Protein AF-A0A1B8CRN3-F1 (afdb_monomer_lite)

Radius of gyration: 15.67 Å; chains: 1; bounding box: 36×39×42 Å

Secondary structure (DSSP, 8-state):
-GGGS--TTTTTEEEEEPPB-SSHHHHHHHHHHHHHHHHHTT-EEEPPEEEPPPSSSSSTTSS-EEEGGGTS-HHHHHHHHHHH-TT--EESSHHHHHHHSEEEEEE-TTSPPEETTEEPPHHHHHHHT--STTEEEEEEEPPTT---

Structure (mmCIF, N/CA/C/O backbone):
data_AF-A0A1B8CRN3-F1
#
_entry.id   AF-A0A1B8CRN3-F1
#
loop_
_atom_site.group_PDB
_atom_site.id
_atom_site.type_symbol
_atom_site.label_atom_id
_atom_site.label_alt_id
_atom_site.label_comp_id
_atom_site.label_asym_id
_atom_site.label_entity_id
_atom_site.label_seq_id
_atom_site.pdbx_PDB_ins_code
_atom_site.Cartn_x
_atom_site.Cartn_y
_atom_site.Cartn_z
_atom_site.occupancy
_atom_site.B_iso_or_equiv
_atom_site.auth_seq_id
_atom_site.auth_comp_id
_atom_site.auth_asym_id
_atom_site.auth_atom_id
_atom_site.pdbx_PDB_model_num
ATOM 1 N N . MET A 1 1 ? 7.009 -5.520 15.191 1.00 80.56 1 MET A N 1
ATOM 2 C CA . MET A 1 1 ? 6.040 -4.608 14.546 1.00 80.56 1 MET A CA 1
ATOM 3 C C . MET A 1 1 ? 4.684 -5.291 14.431 1.00 80.56 1 MET A C 1
ATOM 5 O O . MET A 1 1 ? 3.851 -4.991 15.263 1.00 80.56 1 MET A O 1
ATOM 9 N N . CYS A 1 2 ? 4.501 -6.306 13.575 1.00 91.75 2 CYS A N 1
ATOM 10 C CA . CYS A 1 2 ? 3.191 -6.954 13.372 1.00 91.75 2 CYS A CA 1
ATOM 11 C C . CYS A 1 2 ? 2.534 -7.563 14.624 1.00 91.75 2 CYS A C 1
ATOM 13 O O . CYS A 1 2 ? 1.323 -7.438 14.773 1.00 91.75 2 CYS A O 1
ATOM 15 N N . ALA A 1 3 ? 3.312 -8.151 15.542 1.00 89.94 3 ALA A N 1
ATOM 16 C CA . ALA A 1 3 ? 2.795 -8.700 16.804 1.00 89.94 3 ALA A CA 1
ATOM 17 C C . ALA A 1 3 ? 2.241 -7.638 17.777 1.00 89.94 3 ALA A C 1
ATOM 19 O O . ALA A 1 3 ? 1.403 -7.958 18.610 1.00 89.94 3 ALA A O 1
ATOM 20 N N . ASN A 1 4 ? 2.690 -6.384 17.658 1.00 88.38 4 ASN A N 1
ATOM 21 C CA . ASN A 1 4 ? 2.277 -5.280 18.533 1.00 88.38 4 ASN A CA 1
ATOM 22 C C . ASN A 1 4 ? 1.278 -4.336 17.838 1.00 88.38 4 ASN A C 1
ATOM 24 O O . ASN A 1 4 ? 0.921 -3.300 18.394 1.00 88.38 4 ASN A O 1
ATOM 28 N N . THR A 1 5 ? 0.859 -4.667 16.615 1.00 89.31 5 THR A N 1
ATOM 29 C CA . THR A 1 5 ? -0.098 -3.895 15.820 1.00 89.31 5 THR A CA 1
ATOM 30 C C . THR A 1 5 ? -1.503 -4.469 16.015 1.00 89.31 5 THR A C 1
ATOM 32 O O . THR A 1 5 ? -1.689 -5.684 15.961 1.00 89.31 5 THR A O 1
ATOM 35 N N . SER A 1 6 ? -2.510 -3.607 16.181 1.00 89.00 6 SER A N 1
ATOM 36 C CA . SER A 1 6 ? -3.920 -4.022 16.137 1.00 89.00 6 SER A CA 1
ATOM 37 C C . SER A 1 6 ? -4.404 -4.191 14.694 1.00 89.00 6 SER A C 1
ATOM 39 O O . SER A 1 6 ? -4.230 -3.291 13.875 1.00 89.00 6 SER A O 1
ATOM 41 N N . TRP A 1 7 ? -5.051 -5.322 14.402 1.00 90.50 7 TRP A N 1
ATOM 42 C CA . TRP A 1 7 ? -5.543 -5.685 13.063 1.00 90.50 7 TRP A CA 1
ATOM 43 C C . TRP A 1 7 ? -7.076 -5.692 12.942 1.00 90.50 7 TRP A C 1
ATOM 45 O O . TRP A 1 7 ? -7.587 -6.058 11.881 1.00 90.50 7 TRP A O 1
ATOM 55 N N . ALA A 1 8 ? -7.802 -5.303 14.001 1.00 84.81 8 ALA A N 1
ATOM 56 C CA . ALA A 1 8 ? -9.264 -5.422 14.098 1.00 84.81 8 ALA A CA 1
ATOM 57 C C . ALA A 1 8 ? -10.002 -4.795 12.902 1.00 84.81 8 ALA A C 1
ATOM 59 O O . ALA A 1 8 ? -10.873 -5.434 12.317 1.00 84.81 8 ALA A O 1
ATOM 60 N N . ASP A 1 9 ? -9.555 -3.614 12.467 1.00 84.19 9 ASP A N 1
ATOM 61 C CA . ASP A 1 9 ? -10.175 -2.865 11.365 1.00 84.19 9 ASP A CA 1
ATOM 62 C C . ASP A 1 9 ? -9.241 -2.768 10.150 1.00 84.19 9 ASP A C 1
ATOM 64 O O . ASP A 1 9 ? -9.304 -1.826 9.359 1.00 84.19 9 ASP A O 1
ATOM 68 N N . SER A 1 10 ? -8.322 -3.728 10.004 1.00 85.19 10 SER A N 1
ATOM 69 C CA . SER A 1 10 ? -7.343 -3.749 8.907 1.00 85.19 10 SER A CA 1
ATOM 70 C C . SER A 1 10 ? -7.987 -3.783 7.524 1.00 85.19 10 SER A C 1
ATOM 72 O O . SER A 1 10 ? -7.374 -3.342 6.557 1.00 85.19 10 SER A O 1
ATOM 74 N N . ARG A 1 11 ? -9.234 -4.250 7.421 1.00 86.00 11 ARG A N 1
ATOM 75 C CA . ARG A 1 11 ? -10.015 -4.259 6.176 1.00 86.00 11 ARG A CA 1
ATOM 76 C C . ARG A 1 11 ? -10.660 -2.912 5.844 1.00 86.00 11 ARG A C 1
ATOM 78 O O . ARG A 1 11 ? -10.968 -2.678 4.685 1.00 86.00 11 ARG A O 1
ATOM 85 N N . ASN A 1 12 ? -10.838 -2.029 6.828 1.00 91.25 12 ASN A N 1
ATOM 86 C CA . ASN A 1 12 ? -11.467 -0.716 6.642 1.00 91.25 12 ASN A CA 1
ATOM 87 C C . ASN A 1 12 ? -10.469 0.371 6.238 1.00 91.25 12 ASN A C 1
ATOM 89 O O . ASN A 1 12 ? -10.868 1.477 5.876 1.00 91.25 12 ASN A O 1
ATOM 93 N N . VAL A 1 13 ? -9.172 0.069 6.306 1.00 93.19 13 VAL A N 1
ATOM 94 C CA . VAL A 1 13 ? -8.101 0.966 5.881 1.00 93.19 13 VAL A CA 1
ATOM 95 C C . VAL A 1 13 ? -7.131 0.188 5.008 1.00 93.19 13 VAL A C 1
ATOM 97 O O . VAL A 1 13 ? -6.531 -0.794 5.446 1.00 93.19 13 VAL A O 1
ATOM 100 N N . VAL A 1 14 ? -6.965 0.643 3.772 1.00 95.06 14 VAL A N 1
ATOM 101 C CA . VAL A 1 14 ? -6.071 0.031 2.791 1.00 95.06 14 VAL A CA 1
ATOM 102 C C . VAL A 1 14 ? -4.997 1.035 2.416 1.00 95.06 14 VAL A C 1
ATOM 104 O O . VAL A 1 14 ? -5.296 2.153 2.011 1.00 95.06 14 VAL A O 1
ATOM 107 N N . VAL A 1 15 ? -3.736 0.640 2.526 1.00 95.19 15 VAL A N 1
ATOM 108 C CA . VAL A 1 15 ? -2.617 1.427 2.019 1.00 95.19 15 VAL A CA 1
ATOM 109 C C . VAL A 1 15 ? -2.367 1.056 0.566 1.00 95.19 15 VAL A C 1
ATOM 111 O O . VAL A 1 15 ? -2.101 -0.099 0.238 1.00 95.19 15 VAL A O 1
ATOM 114 N N . ASN A 1 16 ? -2.424 2.066 -0.292 1.00 95.06 16 ASN A N 1
ATOM 115 C CA . ASN A 1 16 ? -1.962 2.025 -1.667 1.00 95.06 16 ASN A CA 1
ATOM 116 C C . ASN A 1 16 ? -0.655 2.814 -1.774 1.00 95.06 16 ASN A C 1
ATOM 118 O O . ASN A 1 16 ? -0.547 3.911 -1.234 1.00 95.06 16 ASN A O 1
ATOM 122 N N . CYS A 1 17 ? 0.335 2.299 -2.487 1.00 91.38 17 CYS A N 1
ATOM 123 C CA . CYS A 1 17 ? 1.578 3.017 -2.741 1.00 91.38 17 CYS A CA 1
ATOM 124 C C . CYS A 1 17 ? 1.524 3.599 -4.151 1.00 91.38 17 CYS A C 1
ATOM 126 O O . CYS A 1 17 ? 1.314 2.848 -5.098 1.00 91.38 17 CYS A O 1
ATOM 128 N N . ALA A 1 18 ? 1.778 4.900 -4.322 1.00 86.88 18 ALA A N 1
ATOM 129 C CA . ALA A 1 18 ? 2.045 5.423 -5.660 1.00 86.88 18 ALA A CA 1
ATOM 130 C C . ALA A 1 18 ? 3.180 4.617 -6.317 1.00 86.88 18 ALA A C 1
ATOM 132 O O . ALA A 1 18 ? 4.137 4.236 -5.634 1.00 86.88 18 ALA A O 1
ATOM 133 N N . ALA A 1 19 ? 3.071 4.364 -7.624 1.00 87.81 19 ALA A N 1
ATOM 134 C CA . ALA A 1 19 ? 4.059 3.577 -8.353 1.00 87.81 19 ALA A CA 1
ATOM 135 C C . ALA A 1 19 ? 5.464 4.182 -8.190 1.00 87.81 19 ALA A C 1
ATOM 137 O O . ALA A 1 19 ? 5.662 5.395 -8.327 1.00 87.81 19 ALA A O 1
ATOM 138 N N . ARG A 1 20 ? 6.435 3.336 -7.840 1.00 90.06 20 ARG A N 1
ATOM 139 C CA . ARG A 1 20 ? 7.787 3.769 -7.457 1.00 90.06 20 ARG A CA 1
ATOM 140 C C . ARG A 1 20 ? 8.696 3.853 -8.670 1.00 90.06 20 ARG A C 1
ATOM 142 O O . ARG A 1 20 ? 8.674 2.965 -9.515 1.00 90.06 20 ARG A O 1
ATOM 149 N N . VAL A 1 21 ? 9.514 4.899 -8.736 1.00 88.50 21 VAL A N 1
ATOM 150 C CA . VAL A 1 21 ? 10.399 5.185 -9.875 1.00 88.50 21 VAL A CA 1
ATOM 151 C C . VAL A 1 21 ? 11.855 5.249 -9.420 1.00 88.50 21 VAL A C 1
ATOM 153 O O . VAL A 1 21 ? 12.157 5.657 -8.301 1.00 88.50 21 VAL A O 1
ATOM 156 N N . GLY A 1 22 ? 12.780 4.853 -10.290 1.00 86.25 22 GLY A N 1
ATOM 157 C CA . GLY A 1 22 ? 14.222 4.940 -10.055 1.00 86.25 22 GLY A CA 1
ATOM 158 C C . GLY A 1 22 ? 14.928 3.594 -10.181 1.00 86.25 22 GLY A C 1
ATOM 159 O O . GLY A 1 22 ? 14.366 2.618 -10.672 1.00 86.25 22 GLY A O 1
ATOM 160 N N . GLY A 1 23 ? 16.190 3.544 -9.753 1.00 87.81 23 GLY A N 1
ATOM 161 C CA . GLY A 1 23 ? 16.959 2.299 -9.742 1.00 87.81 23 GLY A CA 1
ATOM 162 C C . GLY A 1 23 ? 16.410 1.283 -8.735 1.00 87.81 23 GLY A C 1
ATOM 163 O O . GLY A 1 23 ? 15.720 1.649 -7.783 1.00 87.81 23 GLY A O 1
ATOM 164 N N . VAL A 1 24 ? 16.780 0.008 -8.896 1.00 91.81 24 VAL A N 1
ATOM 165 C CA . VAL A 1 24 ? 16.293 -1.101 -8.049 1.00 91.81 24 VAL A CA 1
ATOM 166 C C . VAL A 1 24 ? 16.473 -0.848 -6.546 1.00 91.81 24 VAL A C 1
ATOM 168 O O . VAL A 1 24 ? 15.600 -1.197 -5.755 1.00 91.81 24 VAL A O 1
ATOM 171 N N . GLY A 1 25 ? 17.566 -0.190 -6.143 1.00 91.62 25 GLY A N 1
ATOM 172 C CA . GLY A 1 25 ? 17.807 0.178 -4.746 1.00 91.62 25 GLY A CA 1
ATOM 173 C C . GLY A 1 25 ? 16.785 1.184 -4.210 1.00 91.62 25 GLY A C 1
ATOM 174 O O . GLY A 1 25 ? 16.274 0.997 -3.107 1.00 91.62 25 GLY A O 1
ATOM 175 N N . ASN A 1 26 ? 16.431 2.195 -5.012 1.00 89.75 26 ASN A N 1
ATOM 176 C CA . ASN A 1 26 ? 15.420 3.188 -4.648 1.00 89.75 26 ASN A CA 1
ATOM 177 C C . ASN A 1 26 ? 14.034 2.547 -4.549 1.00 89.75 26 ASN A C 1
ATOM 179 O O . ASN A 1 26 ? 13.375 2.657 -3.520 1.00 89.75 26 ASN A O 1
ATOM 183 N N . VAL A 1 27 ? 13.637 1.796 -5.581 1.00 92.31 27 VAL A N 1
ATOM 184 C CA . VAL A 1 27 ? 12.336 1.113 -5.617 1.00 92.31 27 VAL A CA 1
ATOM 185 C C . VAL A 1 27 ? 12.192 0.164 -4.423 1.00 92.31 27 VAL A C 1
ATOM 187 O O . VAL A 1 27 ? 11.171 0.188 -3.738 1.00 92.31 27 VAL A O 1
ATOM 190 N N . ARG A 1 28 ? 13.236 -0.616 -4.103 1.00 94.25 28 ARG A N 1
ATOM 191 C CA . ARG A 1 28 ? 13.244 -1.502 -2.929 1.00 94.25 28 ARG A CA 1
ATOM 192 C C . ARG A 1 28 ? 13.048 -0.723 -1.629 1.00 94.25 28 ARG A C 1
ATOM 194 O O . ARG A 1 28 ? 12.254 -1.146 -0.791 1.00 94.25 28 ARG A O 1
ATOM 201 N N . GLN A 1 29 ? 13.775 0.377 -1.440 1.00 93.25 29 GLN A N 1
ATOM 202 C CA . GLN A 1 29 ? 13.654 1.195 -0.235 1.00 93.25 29 GLN A CA 1
ATOM 203 C C . GLN A 1 29 ? 12.242 1.779 -0.107 1.00 93.25 29 GLN A C 1
ATOM 205 O O . GLN A 1 29 ? 11.637 1.676 0.959 1.00 93.25 29 GLN A O 1
ATOM 210 N N . GLU A 1 30 ? 11.685 2.333 -1.183 1.00 91.94 30 GLU A N 1
ATOM 211 C CA . GLU A 1 30 ? 10.340 2.914 -1.158 1.00 91.94 30 GLU A CA 1
ATOM 212 C C . GLU A 1 30 ? 9.244 1.860 -0.928 1.00 91.94 30 GLU A C 1
ATOM 214 O O . GLU A 1 30 ? 8.286 2.121 -0.196 1.00 91.94 30 GLU A O 1
ATOM 219 N N . PHE A 1 31 ? 9.393 0.647 -1.477 1.00 94.50 31 PHE A N 1
ATOM 220 C CA . PHE A 1 31 ? 8.507 -0.482 -1.165 1.00 94.50 31 PHE A CA 1
ATOM 221 C C . PHE A 1 31 ? 8.548 -0.819 0.324 1.00 94.50 31 PHE A C 1
ATOM 223 O O . PHE A 1 31 ? 7.499 -0.913 0.961 1.00 94.50 31 PHE A O 1
ATOM 230 N N . LEU A 1 32 ? 9.746 -0.957 0.900 1.00 94.31 32 LEU A N 1
ATOM 231 C CA . LEU A 1 32 ? 9.908 -1.294 2.314 1.00 94.31 32 LEU A CA 1
ATOM 232 C C . LEU A 1 32 ? 9.331 -0.218 3.238 1.00 94.31 32 LEU A C 1
ATOM 234 O O . LEU A 1 32 ? 8.712 -0.566 4.241 1.00 94.31 32 LEU A O 1
ATOM 238 N N . VAL A 1 33 ? 9.483 1.066 2.896 1.00 92.44 33 VAL A N 1
ATOM 239 C CA . VAL A 1 33 ? 8.863 2.172 3.646 1.00 92.44 33 VAL A CA 1
ATOM 240 C C . VAL A 1 33 ? 7.342 2.062 3.601 1.00 92.44 33 VAL A C 1
ATOM 242 O O . VAL A 1 33 ? 6.703 2.096 4.648 1.00 92.44 33 VAL A O 1
ATOM 245 N N . CYS A 1 34 ? 6.761 1.858 2.418 1.00 92.75 34 CYS A N 1
ATOM 246 C CA . CYS A 1 34 ? 5.310 1.768 2.281 1.00 92.75 34 CYS A CA 1
ATOM 247 C C . CYS A 1 34 ? 4.722 0.565 3.043 1.00 92.75 34 CYS A C 1
ATOM 249 O O . CYS A 1 34 ? 3.745 0.706 3.779 1.00 92.75 34 CYS A O 1
ATOM 251 N N . VAL A 1 35 ? 5.363 -0.607 2.935 1.00 95.00 35 VAL A N 1
ATOM 252 C CA . VAL A 1 35 ? 4.971 -1.827 3.663 1.00 95.00 35 VAL A CA 1
ATOM 253 C C . VAL A 1 35 ? 5.085 -1.621 5.170 1.00 95.00 35 VAL A C 1
ATOM 255 O O . VAL A 1 35 ? 4.163 -1.955 5.913 1.00 95.00 35 VAL A O 1
ATOM 258 N N . ARG A 1 36 ? 6.199 -1.038 5.632 1.00 94.06 36 ARG A N 1
ATOM 259 C CA . ARG A 1 36 ? 6.400 -0.708 7.046 1.00 94.06 36 ARG A CA 1
ATOM 260 C C . ARG A 1 36 ? 5.271 0.170 7.561 1.00 94.06 36 ARG A C 1
ATOM 262 O O . ARG A 1 36 ? 4.723 -0.108 8.620 1.00 94.06 36 ARG A O 1
ATOM 269 N N . GLN A 1 37 ? 4.906 1.187 6.800 1.00 91.00 37 GLN A N 1
ATOM 270 C CA . GLN A 1 37 ? 3.912 2.150 7.225 1.00 91.00 37 GLN A CA 1
ATOM 271 C C . GLN A 1 37 ? 2.503 1.545 7.282 1.00 91.00 37 GLN A C 1
ATOM 273 O O . GLN A 1 37 ? 1.773 1.810 8.232 1.00 91.00 37 GLN A O 1
ATOM 278 N N . ALA A 1 38 ? 2.156 0.654 6.346 1.00 94.25 38 ALA A N 1
ATOM 279 C CA . ALA A 1 38 ? 0.921 -0.131 6.407 1.00 94.25 38 ALA A CA 1
ATOM 280 C C . ALA A 1 38 ? 0.863 -1.038 7.651 1.00 94.25 38 ALA A C 1
ATOM 282 O O . ALA A 1 38 ? -0.161 -1.095 8.332 1.00 94.25 38 ALA A O 1
ATOM 283 N N . ILE A 1 39 ? 1.979 -1.689 7.999 1.00 95.06 39 ILE A N 1
ATOM 284 C CA . ILE A 1 39 ? 2.090 -2.503 9.217 1.00 95.06 39 ILE A CA 1
ATOM 285 C C . ILE A 1 39 ? 1.979 -1.648 10.485 1.00 95.06 39 ILE A C 1
ATOM 287 O O . ILE A 1 39 ? 1.338 -2.066 11.446 1.00 95.06 39 ILE A O 1
ATOM 291 N N . GLU A 1 40 ? 2.615 -0.477 10.533 1.00 92.06 40 GLU A N 1
ATOM 292 C CA . GLU A 1 40 ? 2.591 0.392 11.719 1.00 92.06 40 GLU A CA 1
ATOM 293 C C . GLU A 1 40 ? 1.169 0.845 12.073 1.00 92.06 40 GLU A C 1
ATOM 295 O O . GLU A 1 40 ? 0.856 1.003 13.252 1.00 92.06 40 GLU A O 1
ATOM 300 N N . ILE A 1 41 ? 0.291 0.984 11.076 1.00 91.75 41 ILE A N 1
ATOM 301 C CA . ILE A 1 41 ? -1.114 1.358 11.284 1.00 91.75 41 ILE A CA 1
ATOM 302 C C . ILE A 1 41 ? -2.081 0.173 11.260 1.00 91.75 41 ILE A C 1
ATOM 304 O O . ILE A 1 41 ? -3.283 0.374 11.417 1.00 91.75 41 ILE A O 1
ATOM 308 N N . GLY A 1 42 ? -1.597 -1.055 11.057 1.00 94.00 42 GLY A N 1
ATOM 309 C CA . GLY A 1 42 ? -2.452 -2.242 10.965 1.00 94.00 42 GLY A CA 1
ATOM 310 C C . GLY A 1 42 ? -3.470 -2.159 9.836 1.00 94.00 42 GLY A C 1
ATOM 311 O O . GLY A 1 42 ? -4.644 -2.460 10.043 1.00 94.00 42 GLY A O 1
ATOM 312 N N . ALA A 1 43 ? -3.033 -1.690 8.669 1.00 94.69 43 ALA A N 1
ATOM 313 C CA . ALA A 1 43 ? -3.836 -1.590 7.459 1.00 94.69 43 ALA A CA 1
ATOM 314 C C . ALA A 1 43 ? -3.553 -2.754 6.505 1.00 94.69 43 ALA A C 1
ATOM 316 O O . ALA A 1 43 ? -2.479 -3.362 6.528 1.00 94.69 43 ALA A O 1
ATOM 317 N N . SER A 1 44 ? -4.511 -3.025 5.623 1.00 95.88 44 SER A N 1
ATOM 318 C CA . SER A 1 44 ? -4.264 -3.854 4.442 1.00 95.88 44 SER A CA 1
ATOM 319 C C . SER A 1 44 ? -3.317 -3.145 3.470 1.00 95.88 44 SER A C 1
ATOM 321 O O . SER A 1 44 ? -3.167 -1.924 3.520 1.00 95.88 44 SER A O 1
ATOM 323 N N . LEU A 1 45 ? -2.721 -3.893 2.546 1.00 97.00 45 LEU A N 1
ATOM 324 C CA . LEU A 1 45 ? -1.803 -3.366 1.535 1.00 97.00 45 LEU A CA 1
ATOM 325 C C . LEU A 1 45 ? -2.252 -3.759 0.128 1.00 97.00 45 LEU A C 1
ATOM 327 O O . LEU A 1 45 ? -2.498 -4.931 -0.131 1.00 97.00 45 LEU A O 1
ATOM 331 N N . ILE A 1 46 ? -2.283 -2.800 -0.794 1.00 97.06 46 ILE A N 1
ATOM 332 C CA . ILE A 1 46 ? -2.235 -3.090 -2.233 1.00 97.06 46 ILE A CA 1
ATOM 333 C C . ILE A 1 46 ? -0.771 -3.289 -2.615 1.00 97.06 46 ILE A C 1
ATOM 335 O O . ILE A 1 46 ? 0.083 -2.493 -2.208 1.00 97.06 46 ILE A O 1
ATOM 339 N N . ARG A 1 47 ? -0.463 -4.358 -3.359 1.00 95.50 47 ARG A N 1
ATOM 340 C CA . ARG A 1 47 ? 0.917 -4.643 -3.767 1.00 95.50 47 ARG A CA 1
ATOM 341 C C . ARG A 1 47 ? 1.527 -3.425 -4.473 1.00 95.50 47 ARG A C 1
ATOM 343 O O . ARG A 1 47 ? 0.885 -2.847 -5.343 1.00 95.50 47 ARG A O 1
ATOM 350 N N . PRO A 1 48 ? 2.752 -3.020 -4.104 1.00 95.38 48 PRO A N 1
ATOM 351 C CA . PRO A 1 48 ? 3.380 -1.869 -4.731 1.00 95.38 48 PRO A CA 1
ATOM 352 C C . PRO A 1 48 ? 3.702 -2.110 -6.210 1.00 95.38 48 PRO A C 1
ATOM 354 O O . PRO A 1 48 ? 4.264 -3.148 -6.569 1.00 95.38 48 PRO A O 1
ATOM 357 N N . ASP A 1 49 ? 3.443 -1.099 -7.034 1.00 95.12 49 ASP A N 1
ATOM 358 C CA . ASP A 1 49 ? 3.811 -1.083 -8.448 1.00 95.12 49 ASP A CA 1
ATOM 359 C C . ASP A 1 49 ? 5.094 -0.285 -8.715 1.00 95.12 49 ASP A C 1
ATOM 361 O O . ASP A 1 49 ? 5.544 0.547 -7.917 1.00 95.12 49 ASP A O 1
ATOM 365 N N . ILE A 1 50 ? 5.680 -0.533 -9.881 1.00 93.56 50 ILE A N 1
ATOM 366 C CA . ILE A 1 50 ? 6.902 0.086 -10.385 1.00 93.56 50 ILE A CA 1
ATOM 367 C C . ILE A 1 50 ? 6.546 0.929 -11.601 1.00 93.56 50 ILE A C 1
ATOM 369 O O . ILE A 1 50 ? 5.928 0.454 -12.546 1.00 93.56 50 ILE A O 1
ATOM 373 N N . MET A 1 51 ? 6.983 2.177 -11.604 1.00 91.06 51 MET A N 1
ATOM 374 C CA . MET A 1 51 ? 6.928 3.042 -12.768 1.00 91.06 51 MET A CA 1
ATOM 375 C C . MET A 1 51 ? 8.285 3.024 -13.462 1.00 91.06 51 MET A C 1
ATOM 377 O O . MET A 1 51 ? 9.306 3.380 -12.864 1.00 91.06 51 MET A O 1
ATOM 381 N N . LEU A 1 52 ? 8.301 2.598 -14.723 1.00 87.56 52 LEU A N 1
ATOM 382 C CA . LEU A 1 52 ? 9.517 2.623 -15.525 1.00 87.56 52 LEU A CA 1
ATOM 383 C C . LEU A 1 52 ? 9.850 4.047 -15.953 1.00 87.56 52 LEU A C 1
ATOM 385 O O . LEU A 1 52 ? 9.014 4.950 -15.943 1.00 87.56 52 LEU A O 1
ATOM 389 N N . ARG A 1 53 ? 11.108 4.240 -16.337 1.00 82.44 53 ARG A N 1
ATOM 390 C CA . ARG A 1 53 ? 11.559 5.498 -16.914 1.00 82.44 53 ARG A CA 1
ATOM 391 C C . ARG A 1 53 ? 10.965 5.646 -18.318 1.00 82.44 53 ARG A C 1
ATOM 393 O O . ARG A 1 53 ? 11.028 4.696 -19.094 1.00 82.44 53 ARG A O 1
ATOM 400 N N . SER A 1 54 ? 10.424 6.816 -18.656 1.00 80.31 54 SER A N 1
ATOM 401 C CA . SER A 1 54 ? 10.071 7.116 -20.051 1.00 80.31 54 SER A CA 1
ATOM 402 C C . SER A 1 54 ? 11.327 7.228 -20.921 1.00 80.31 54 SER A C 1
ATOM 404 O O . SER A 1 54 ? 12.413 7.533 -20.421 1.00 80.31 54 SER A O 1
ATOM 406 N N . GLU A 1 55 ? 11.176 7.082 -22.237 1.00 77.06 55 GLU A N 1
ATOM 407 C CA . GLU A 1 55 ? 12.279 7.295 -23.185 1.00 77.06 55 GLU A CA 1
ATOM 408 C C . GLU A 1 55 ? 12.758 8.760 -23.206 1.00 77.06 55 GLU A C 1
ATOM 410 O O . GLU A 1 55 ? 13.949 9.032 -23.356 1.00 77.06 55 GLU A O 1
ATOM 415 N N . GLY A 1 56 ? 11.851 9.717 -22.976 1.00 73.44 56 GLY A N 1
ATOM 416 C CA . GLY A 1 56 ? 12.175 11.142 -22.892 1.00 73.44 56 GLY A CA 1
ATOM 417 C C . GLY A 1 56 ? 12.869 11.538 -21.583 1.00 73.44 56 GLY A C 1
ATOM 418 O O . GLY A 1 56 ? 12.487 11.102 -20.499 1.00 73.44 56 GLY A O 1
ATOM 419 N N . LEU A 1 57 ? 13.865 12.429 -21.665 1.00 67.44 57 LEU A N 1
ATOM 420 C CA . LEU A 1 57 ? 14.556 12.994 -20.494 1.00 67.44 57 LEU A CA 1
ATOM 421 C C . LEU A 1 57 ? 13.647 13.887 -19.629 1.00 67.44 57 LEU A C 1
ATOM 423 O O . LEU A 1 57 ? 13.846 13.952 -18.418 1.00 67.44 57 LEU A O 1
ATOM 427 N N . ILE A 1 58 ? 12.660 14.550 -20.242 1.00 69.50 58 ILE A N 1
ATOM 428 C CA . ILE A 1 58 ? 11.740 15.492 -19.578 1.00 69.50 58 ILE A CA 1
ATOM 429 C C . ILE A 1 58 ? 10.651 14.752 -18.787 1.00 69.50 58 ILE A C 1
ATOM 431 O O . ILE A 1 58 ? 10.288 15.170 -17.694 1.00 69.50 58 ILE A O 1
ATOM 435 N N . GLU A 1 59 ? 10.176 13.615 -19.293 1.00 70.38 59 GLU A N 1
ATOM 436 C CA . GLU A 1 59 ? 9.046 12.868 -18.723 1.00 70.38 59 GLU A CA 1
ATOM 437 C C . GLU A 1 59 ? 9.488 11.631 -17.938 1.00 70.38 59 GLU A C 1
ATOM 439 O O . GLU A 1 59 ? 8.701 10.715 -17.714 1.00 70.38 59 GLU A O 1
ATOM 444 N N . TYR A 1 60 ? 10.747 11.585 -17.491 1.00 69.31 60 TYR A N 1
ATOM 44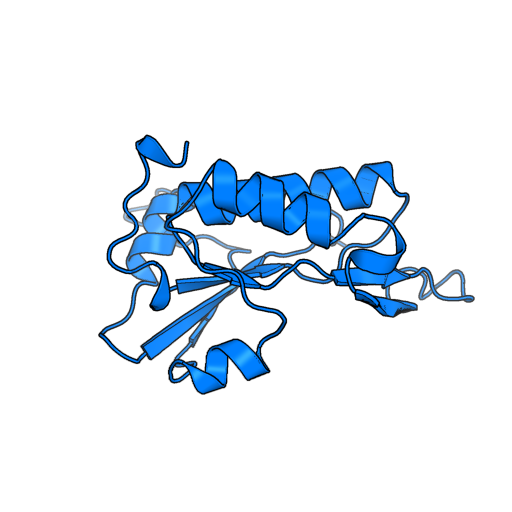5 C CA . TYR A 1 60 ? 11.371 10.354 -16.996 1.00 69.31 60 TYR A CA 1
ATOM 446 C C . TYR A 1 60 ? 10.634 9.686 -15.816 1.00 69.31 60 TYR A C 1
ATOM 448 O O . TYR A 1 60 ? 10.882 8.511 -15.550 1.00 69.31 60 TYR A O 1
ATOM 456 N N . GLN A 1 61 ? 9.743 10.406 -15.122 1.00 72.25 61 GLN A N 1
ATOM 457 C CA . GLN A 1 61 ? 8.871 9.903 -14.052 1.00 72.25 61 GLN A CA 1
ATOM 458 C C . GLN A 1 61 ? 7.403 9.678 -14.469 1.00 72.25 61 GLN A C 1
ATOM 460 O O . GLN A 1 61 ? 6.536 9.676 -13.595 1.00 72.25 61 GLN A O 1
ATOM 465 N N . ASN A 1 62 ? 7.127 9.522 -15.765 1.00 79.25 62 ASN A N 1
ATOM 466 C CA . ASN A 1 62 ? 5.799 9.279 -16.344 1.00 79.25 62 ASN A CA 1
ATOM 467 C C . ASN A 1 62 ? 5.814 8.089 -17.325 1.00 79.25 62 ASN A C 1
ATOM 469 O O . ASN A 1 62 ? 5.057 8.057 -18.292 1.00 79.25 62 ASN A O 1
ATOM 473 N N . GLY A 1 63 ? 6.706 7.117 -17.118 1.00 85.56 63 GLY A N 1
ATOM 474 C CA . GLY A 1 63 ? 6.723 5.907 -17.936 1.00 85.56 63 GLY A CA 1
ATOM 475 C C . GLY A 1 63 ? 5.604 4.918 -17.578 1.00 85.56 63 GLY A C 1
ATOM 476 O O . GLY A 1 63 ? 4.796 5.170 -16.678 1.00 85.56 63 GLY A O 1
ATOM 477 N N . PRO A 1 64 ? 5.550 3.771 -18.276 1.00 89.94 64 PRO A N 1
ATOM 478 C CA . PRO A 1 64 ? 4.539 2.753 -18.029 1.00 89.94 64 PRO A CA 1
ATOM 479 C C . PRO A 1 64 ? 4.655 2.173 -16.614 1.00 89.94 64 PRO A C 1
ATOM 481 O O . PRO A 1 64 ? 5.752 2.018 -16.065 1.00 89.94 64 PRO A O 1
ATOM 484 N N . VAL A 1 65 ? 3.501 1.843 -16.031 1.00 92.06 65 VAL A N 1
ATOM 485 C CA . VAL A 1 65 ? 3.400 1.196 -14.719 1.00 92.06 65 VAL A CA 1
ATOM 486 C C . VAL A 1 65 ? 3.360 -0.316 -14.907 1.00 92.06 65 VAL A C 1
ATOM 488 O O . VAL A 1 65 ? 2.594 -0.837 -15.714 1.00 92.06 65 VAL A O 1
ATOM 491 N N . HIS A 1 66 ? 4.194 -1.013 -14.149 1.00 93.56 66 HIS A N 1
ATOM 492 C CA . HIS A 1 66 ? 4.304 -2.460 -14.121 1.00 93.56 66 HIS A CA 1
ATOM 493 C C . HIS A 1 66 ? 4.188 -2.964 -12.688 1.00 93.56 66 HIS A C 1
ATOM 495 O O . HIS A 1 66 ? 4.552 -2.275 -11.736 1.00 93.56 66 HIS A O 1
ATOM 501 N N . ASN A 1 67 ? 3.757 -4.211 -12.545 1.00 92.81 67 ASN A N 1
ATOM 502 C CA . ASN A 1 67 ? 3.743 -4.871 -11.251 1.00 92.81 67 ASN A CA 1
ATOM 503 C C . ASN A 1 67 ? 5.165 -4.993 -10.663 1.00 92.81 67 ASN A C 1
ATOM 505 O O . ASN A 1 67 ? 6.158 -5.087 -11.395 1.00 92.81 67 ASN A O 1
ATOM 509 N N . MET A 1 68 ? 5.251 -5.074 -9.332 1.00 93.69 68 MET A N 1
ATOM 510 C CA . MET A 1 68 ? 6.439 -5.454 -8.554 1.00 93.69 68 MET A CA 1
ATOM 511 C C . MET A 1 68 ? 7.278 -6.580 -9.189 1.00 93.69 68 MET A C 1
ATOM 513 O O . MET A 1 68 ? 8.508 -6.561 -9.071 1.00 93.69 68 MET A O 1
ATOM 517 N N . SER A 1 69 ? 6.630 -7.539 -9.864 1.00 94.44 69 SER A N 1
ATOM 518 C CA . SER A 1 69 ? 7.275 -8.676 -10.530 1.00 94.44 69 SER A CA 1
ATOM 519 C C . SER A 1 69 ? 8.304 -8.288 -11.596 1.00 94.44 69 SER A C 1
ATOM 521 O O . SER A 1 69 ? 9.123 -9.120 -11.975 1.00 94.44 69 SER A O 1
ATOM 523 N N . TYR A 1 70 ? 8.295 -7.037 -12.066 1.00 94.50 70 TYR A N 1
ATOM 524 C CA . TYR A 1 70 ? 9.286 -6.530 -13.012 1.00 94.50 70 TYR A CA 1
ATOM 525 C C . TYR A 1 70 ? 10.715 -6.510 -12.433 1.00 94.50 70 TYR A C 1
ATOM 527 O O . TYR A 1 70 ? 11.665 -6.788 -13.160 1.00 94.50 70 TYR A O 1
ATOM 535 N N . LEU A 1 71 ? 10.885 -6.223 -11.132 1.00 94.38 71 LEU A N 1
ATOM 536 C CA . LEU A 1 71 ? 12.205 -6.221 -10.469 1.00 94.38 71 LEU A CA 1
ATOM 537 C C . LEU A 1 71 ? 12.335 -7.224 -9.318 1.00 94.38 71 LEU A C 1
ATOM 539 O O . LEU A 1 71 ? 13.456 -7.533 -8.911 1.00 94.38 71 LEU A O 1
ATOM 543 N N . PHE A 1 72 ? 11.227 -7.698 -8.748 1.00 95.69 72 PHE A N 1
ATOM 544 C CA . PHE A 1 72 ? 11.242 -8.479 -7.511 1.00 95.69 72 PHE A CA 1
ATOM 545 C C . PHE A 1 72 ? 10.406 -9.748 -7.621 1.00 95.69 72 PHE A C 1
ATOM 547 O O . PHE A 1 72 ? 9.432 -9.813 -8.357 1.00 95.69 72 PHE A O 1
ATOM 554 N N . ASN A 1 73 ? 10.751 -10.767 -6.837 1.00 96.81 73 ASN A N 1
ATOM 555 C CA . ASN A 1 73 ? 9.957 -11.987 -6.776 1.00 96.81 73 ASN A CA 1
ATOM 556 C C . ASN A 1 73 ? 8.687 -11.752 -5.931 1.00 96.81 73 ASN A C 1
ATOM 558 O O . ASN A 1 73 ? 8.771 -11.605 -4.709 1.00 96.81 73 ASN A O 1
ATOM 562 N N . LEU A 1 74 ? 7.527 -11.722 -6.595 1.00 94.81 74 LEU A N 1
ATOM 563 C CA . LEU A 1 74 ? 6.221 -11.498 -5.968 1.00 94.81 74 LEU A CA 1
ATOM 564 C C . LEU A 1 74 ? 5.840 -12.618 -4.991 1.00 94.81 74 LEU A C 1
ATOM 566 O O . LEU A 1 74 ? 5.360 -12.337 -3.896 1.00 94.81 74 LEU A O 1
ATOM 570 N N . GLU A 1 75 ? 6.093 -13.880 -5.337 1.00 95.94 75 GLU A N 1
ATOM 571 C CA . GLU A 1 75 ? 5.765 -15.021 -4.471 1.00 95.94 75 GLU A CA 1
ATOM 572 C C . GLU A 1 75 ? 6.576 -14.991 -3.174 1.00 95.94 75 GLU A C 1
ATOM 574 O O . GLU A 1 75 ? 6.045 -15.209 -2.086 1.00 95.94 75 GLU A O 1
ATOM 579 N N . LEU A 1 76 ? 7.867 -14.664 -3.275 1.00 96.50 76 LEU A N 1
ATOM 580 C CA . LEU A 1 76 ? 8.741 -14.508 -2.122 1.00 96.50 76 LEU A CA 1
ATOM 581 C C . LEU A 1 76 ? 8.304 -13.320 -1.261 1.00 96.50 76 LEU A C 1
ATOM 583 O O . LEU A 1 76 ? 8.342 -13.423 -0.035 1.00 96.50 76 LEU A O 1
ATOM 587 N N . PHE A 1 77 ? 7.882 -12.212 -1.875 1.00 95.94 77 PHE A N 1
ATOM 588 C CA . PHE A 1 77 ? 7.324 -11.071 -1.151 1.00 95.94 77 PHE A CA 1
ATOM 589 C C . PHE A 1 77 ? 6.087 -11.480 -0.342 1.00 95.94 77 PHE A C 1
ATOM 591 O O . PHE A 1 77 ? 6.067 -11.294 0.877 1.00 95.94 77 PHE A O 1
ATOM 598 N N . ASP A 1 78 ? 5.110 -12.115 -0.991 1.00 95.31 78 ASP A N 1
ATOM 599 C CA . ASP A 1 78 ? 3.878 -12.576 -0.353 1.00 95.31 78 ASP A CA 1
ATOM 600 C C . ASP A 1 78 ? 4.161 -13.584 0.765 1.00 95.31 78 ASP A C 1
ATOM 602 O O . ASP A 1 78 ? 3.635 -13.452 1.870 1.00 95.31 78 ASP A O 1
ATOM 606 N N . ALA A 1 79 ? 5.015 -14.578 0.508 1.00 97.00 79 ALA A N 1
ATOM 607 C CA . ALA A 1 79 ? 5.356 -15.607 1.484 1.00 97.00 79 ALA A CA 1
ATOM 608 C C . ALA A 1 79 ? 6.017 -15.007 2.732 1.00 97.00 79 ALA A C 1
ATOM 610 O O . ALA A 1 79 ? 5.660 -15.356 3.861 1.00 97.00 79 ALA A O 1
ATOM 611 N N . ARG A 1 80 ? 6.956 -14.069 2.551 1.00 95.75 80 ARG A N 1
ATOM 612 C CA . ARG A 1 80 ? 7.636 -13.396 3.665 1.00 95.75 80 ARG A CA 1
ATOM 613 C C . ARG A 1 80 ? 6.685 -12.493 4.440 1.00 95.75 80 ARG A C 1
ATOM 615 O O . ARG A 1 80 ? 6.704 -12.532 5.669 1.00 95.75 80 ARG A O 1
ATOM 622 N N . LEU A 1 81 ? 5.848 -11.721 3.748 1.00 95.06 81 LEU A N 1
ATOM 623 C CA . LEU A 1 81 ? 4.924 -10.798 4.398 1.00 95.06 81 LEU A CA 1
ATOM 624 C C . LEU A 1 81 ? 3.826 -11.548 5.161 1.00 95.06 81 LEU A C 1
ATOM 626 O O . LEU A 1 81 ? 3.589 -11.238 6.324 1.00 95.06 81 LEU A O 1
ATOM 630 N N . ARG A 1 82 ? 3.238 -12.599 4.576 1.00 95.38 82 ARG A N 1
ATOM 631 C CA . ARG A 1 82 ? 2.251 -13.458 5.257 1.00 95.38 82 ARG A CA 1
ATOM 632 C C . ARG A 1 82 ? 2.850 -14.190 6.453 1.00 95.38 82 ARG A C 1
ATOM 634 O O . ARG A 1 82 ? 2.199 -14.294 7.486 1.00 95.38 82 ARG A O 1
ATOM 641 N N . SER A 1 83 ? 4.092 -14.663 6.343 1.00 95.88 83 SER A N 1
ATOM 642 C CA . SER A 1 83 ? 4.779 -15.310 7.464 1.00 95.88 83 SER A CA 1
ATOM 643 C C . SER A 1 83 ? 5.062 -14.340 8.614 1.00 95.88 83 SER A C 1
ATOM 645 O O . SER A 1 83 ? 4.963 -14.739 9.770 1.00 95.88 83 SER A O 1
ATOM 647 N N . ALA A 1 84 ? 5.425 -13.088 8.321 1.00 94.69 84 ALA A N 1
ATOM 648 C CA . ALA A 1 84 ? 5.743 -12.093 9.344 1.00 94.69 84 ALA A CA 1
ATOM 649 C C . ALA A 1 84 ? 4.497 -11.399 9.929 1.00 94.69 84 ALA A C 1
ATOM 651 O O . ALA A 1 84 ? 4.501 -10.992 11.092 1.00 94.69 84 ALA A O 1
ATOM 652 N N . CYS A 1 85 ? 3.451 -11.233 9.117 1.00 96.25 85 CYS A N 1
ATOM 653 C CA . CYS A 1 85 ? 2.271 -10.414 9.392 1.00 96.25 85 CYS A CA 1
ATOM 654 C C . CYS A 1 85 ? 1.000 -11.146 8.926 1.00 96.25 85 CYS A C 1
ATOM 656 O O . CYS A 1 85 ? 0.339 -10.706 7.986 1.00 96.25 85 CYS A O 1
ATOM 658 N N . PRO A 1 86 ? 0.635 -12.269 9.571 1.00 94.94 86 PRO A N 1
ATOM 659 C CA . PRO A 1 86 ? -0.413 -13.174 9.084 1.00 94.94 86 PRO A CA 1
ATOM 660 C C . PRO A 1 86 ? -1.815 -12.553 9.046 1.00 94.94 86 PRO A C 1
ATOM 662 O O . PRO A 1 86 ? -2.687 -13.040 8.331 1.00 94.94 86 PRO A O 1
ATOM 665 N N . HIS A 1 87 ? -2.038 -11.475 9.798 1.00 94.44 87 HIS A N 1
ATOM 666 C CA . HIS A 1 87 ? -3.318 -10.768 9.858 1.00 94.44 87 HIS A CA 1
ATOM 667 C C . HIS A 1 87 ? -3.415 -9.583 8.891 1.00 94.44 87 HIS A C 1
ATOM 669 O O . HIS A 1 87 ? -4.424 -8.887 8.912 1.00 94.44 87 HIS A O 1
ATOM 675 N N . MET A 1 88 ? -2.397 -9.348 8.057 1.00 95.31 88 MET A N 1
ATOM 676 C CA . MET A 1 88 ? -2.378 -8.277 7.064 1.00 95.31 88 MET A CA 1
ATOM 677 C C . MET A 1 88 ? -3.001 -8.749 5.744 1.00 95.31 88 MET A C 1
ATOM 679 O O . MET A 1 88 ? -2.402 -9.594 5.071 1.00 95.31 88 MET A O 1
ATOM 683 N N . PRO A 1 89 ? -4.161 -8.217 5.318 1.00 95.44 89 PRO A N 1
ATOM 684 C CA . PRO A 1 89 ? -4.676 -8.501 3.985 1.00 95.44 89 PRO A CA 1
ATOM 685 C C . PRO A 1 89 ? -3.788 -7.849 2.921 1.00 95.44 89 PRO A C 1
ATOM 687 O O . PRO A 1 89 ? -3.336 -6.711 3.080 1.00 95.44 89 PRO A O 1
ATOM 690 N N . ILE A 1 90 ? -3.541 -8.580 1.836 1.00 95.75 90 ILE A N 1
ATOM 691 C CA . ILE A 1 90 ? -2.752 -8.121 0.690 1.00 95.75 90 ILE A CA 1
ATOM 692 C C . ILE A 1 90 ? -3.631 -8.257 -0.549 1.00 95.75 90 ILE A C 1
ATOM 694 O O . ILE A 1 90 ? -4.094 -9.359 -0.841 1.00 95.75 90 ILE A O 1
ATOM 698 N N . TYR A 1 91 ? -3.828 -7.155 -1.264 1.00 96.12 91 TYR A N 1
ATOM 699 C CA . TYR A 1 91 ? -4.610 -7.072 -2.493 1.00 96.12 91 TYR A CA 1
ATOM 700 C C . TYR A 1 91 ? -3.696 -6.840 -3.701 1.00 96.12 91 TYR A C 1
ATOM 702 O O . TYR A 1 91 ? -2.613 -6.263 -3.583 1.00 96.12 91 TYR A O 1
ATOM 710 N N . ASN A 1 92 ? -4.125 -7.292 -4.873 1.00 94.00 92 ASN A N 1
ATOM 711 C CA . ASN A 1 92 ? -3.456 -7.064 -6.149 1.00 94.00 92 ASN A CA 1
ATOM 712 C C . ASN A 1 92 ? -3.568 -5.601 -6.577 1.00 94.00 92 ASN A C 1
ATOM 714 O O . ASN A 1 92 ? -2.566 -5.009 -6.957 1.00 94.00 92 ASN A O 1
ATOM 718 N N . ASP A 1 93 ? -4.772 -5.038 -6.497 1.00 93.88 93 ASP A N 1
ATOM 719 C CA . ASP A 1 93 ? -5.119 -3.731 -7.048 1.00 93.88 93 ASP A CA 1
ATOM 720 C C . ASP A 1 93 ? -6.358 -3.141 -6.346 1.00 93.88 93 ASP A C 1
ATOM 722 O O . ASP A 1 93 ? -6.941 -3.747 -5.442 1.00 93.88 93 ASP A O 1
ATOM 726 N N . LEU A 1 94 ? -6.763 -1.936 -6.761 1.00 93.50 94 LEU A N 1
ATOM 727 C CA . LEU A 1 94 ? -7.969 -1.273 -6.253 1.00 93.50 94 LEU A CA 1
ATOM 728 C C . LEU A 1 94 ? -9.257 -2.027 -6.603 1.00 93.50 94 LEU A C 1
ATOM 730 O O . LEU A 1 94 ? -10.181 -2.030 -5.796 1.00 93.50 94 LEU A O 1
ATOM 734 N N . ALA A 1 95 ? -9.313 -2.706 -7.750 1.00 94.62 95 ALA A N 1
ATOM 735 C CA . ALA A 1 95 ? -10.502 -3.456 -8.146 1.00 94.62 95 ALA A CA 1
ATOM 736 C C . ALA A 1 95 ? -10.754 -4.645 -7.205 1.00 94.62 95 ALA A C 1
ATOM 738 O O . ALA A 1 95 ? -11.896 -5.032 -6.971 1.00 94.62 95 ALA A O 1
ATOM 739 N N . GLU A 1 96 ? -9.705 -5.244 -6.636 1.00 95.19 96 GLU A N 1
ATOM 740 C CA . GLU A 1 96 ? -9.851 -6.243 -5.578 1.00 95.19 96 GLU A CA 1
ATOM 741 C C . GLU A 1 96 ? -10.376 -5.654 -4.270 1.00 95.19 96 GLU A C 1
ATOM 743 O O . GLU A 1 96 ? -11.198 -6.291 -3.611 1.00 95.19 96 GLU A O 1
ATOM 748 N N . VAL A 1 97 ? -9.964 -4.434 -3.927 1.00 94.62 97 VAL A N 1
ATOM 749 C CA . VAL A 1 97 ? -10.485 -3.718 -2.757 1.00 94.62 97 VAL A CA 1
ATOM 750 C C . VAL A 1 97 ? -11.984 -3.446 -2.912 1.00 94.62 97 VAL A C 1
ATOM 752 O O . VAL A 1 97 ? -12.753 -3.721 -1.994 1.00 94.62 97 VAL A O 1
ATOM 755 N N . GLU A 1 98 ? -12.420 -2.992 -4.087 1.00 93.94 98 GLU A N 1
ATOM 756 C CA . GLU A 1 98 ? -13.836 -2.729 -4.389 1.00 93.94 98 GLU A CA 1
ATOM 757 C C . GLU A 1 98 ? -14.714 -3.988 -4.314 1.00 93.94 98 GLU A C 1
ATOM 759 O O . GLU A 1 98 ? -15.901 -3.909 -4.002 1.00 93.94 98 GLU A O 1
ATOM 764 N N . ARG A 1 99 ? -14.141 -5.175 -4.558 1.00 93.38 99 ARG A N 1
ATOM 765 C CA . ARG A 1 99 ? -14.863 -6.452 -4.419 1.00 93.38 99 ARG A CA 1
ATOM 766 C C . ARG A 1 99 ? -15.130 -6.842 -2.966 1.00 93.38 99 ARG A C 1
ATOM 768 O O . ARG A 1 99 ? -16.013 -7.663 -2.728 1.00 93.38 99 ARG A O 1
ATOM 775 N N . VAL A 1 100 ? -14.365 -6.316 -2.007 1.00 90.88 100 VAL A N 1
ATOM 776 C CA . VAL A 1 100 ? -14.471 -6.689 -0.583 1.00 90.88 100 VAL A CA 1
ATOM 777 C C . VAL A 1 100 ? -15.131 -5.609 0.278 1.00 90.88 100 VAL A C 1
ATOM 779 O O . VAL A 1 100 ? -15.438 -5.878 1.439 1.00 90.88 100 VAL A O 1
ATOM 782 N N . GLY A 1 101 ? -15.366 -4.415 -0.270 1.00 90.81 101 GLY A N 1
ATOM 783 C CA . GLY A 1 101 ? -16.090 -3.328 0.386 1.00 90.81 101 GLY A CA 1
ATOM 784 C C . GLY A 1 101 ? -16.126 -2.054 -0.459 1.00 90.81 101 GLY A C 1
ATOM 785 O O . GLY A 1 101 ? -15.443 -1.933 -1.472 1.00 90.81 101 GLY A O 1
ATOM 786 N N . GLU A 1 102 ? -16.923 -1.079 -0.034 1.00 92.88 102 GLU A N 1
ATOM 787 C CA . GLU A 1 102 ? -17.063 0.192 -0.745 1.00 92.88 102 GLU A CA 1
ATOM 788 C C . GLU A 1 102 ? -15.915 1.144 -0.390 1.00 92.88 102 GLU A C 1
ATOM 790 O O . GLU A 1 102 ? -15.708 1.469 0.783 1.00 92.88 102 GLU A O 1
ATOM 795 N N . ILE A 1 103 ? -15.201 1.654 -1.398 1.00 93.44 103 ILE A N 1
ATOM 796 C CA . ILE A 1 103 ? -14.218 2.727 -1.207 1.00 93.44 103 ILE A CA 1
ATOM 797 C C . ILE A 1 103 ? -14.969 4.035 -0.934 1.00 93.44 103 ILE A C 1
ATOM 799 O O . ILE A 1 103 ? -15.420 4.724 -1.843 1.00 93.44 103 ILE A O 1
ATOM 803 N N . ALA A 1 104 ? -15.089 4.379 0.345 1.00 91.25 104 ALA A N 1
ATOM 804 C CA . ALA A 1 104 ? -15.818 5.554 0.814 1.00 91.25 104 ALA A CA 1
ATOM 805 C C . ALA A 1 104 ? -14.970 6.829 0.771 1.00 91.25 104 ALA A C 1
ATOM 807 O O . ALA A 1 104 ? -15.493 7.939 0.679 1.00 91.25 104 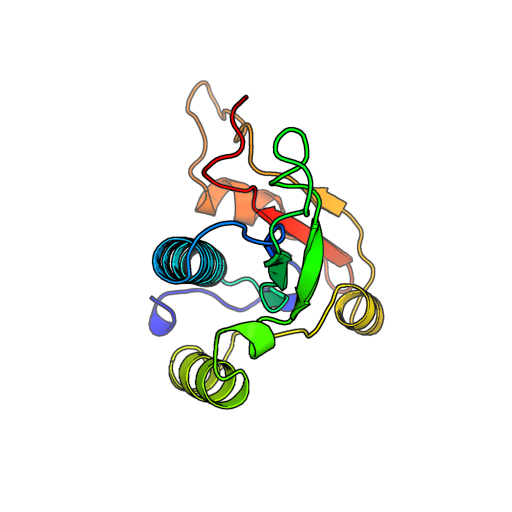ALA A O 1
ATOM 808 N N . LYS A 1 105 ? -13.647 6.676 0.894 1.00 87.88 105 LYS A N 1
ATOM 809 C CA . LYS A 1 105 ? -12.701 7.788 0.968 1.00 87.88 105 LYS A CA 1
ATOM 810 C C . LYS A 1 105 ? -11.357 7.388 0.374 1.00 87.88 105 LYS A C 1
ATOM 812 O O . LYS A 1 105 ? -10.855 6.297 0.634 1.00 87.88 105 LYS A O 1
ATOM 817 N N . VAL A 1 106 ? -10.736 8.312 -0.353 1.00 86.56 106 VAL A N 1
ATOM 818 C CA . VAL A 1 106 ? -9.314 8.249 -0.703 1.00 86.56 106 VAL A CA 1
ATOM 819 C C . VAL A 1 106 ? -8.618 9.409 -0.003 1.00 86.56 106 VAL A C 1
ATOM 821 O O . VAL A 1 106 ? -9.016 10.557 -0.183 1.00 86.56 106 VAL A O 1
ATOM 824 N N . ASP A 1 107 ? -7.605 9.119 0.810 1.00 85.12 107 ASP A N 1
ATOM 825 C CA . ASP A 1 107 ? -6.846 10.123 1.559 1.00 85.12 107 ASP A CA 1
ATOM 826 C C . ASP A 1 107 ? -5.358 10.085 1.173 1.00 85.12 107 ASP A C 1
ATOM 828 O O . ASP A 1 107 ? -4.823 9.050 0.759 1.00 85.12 107 ASP A O 1
ATOM 832 N N . ARG A 1 108 ? -4.685 11.231 1.276 1.00 82.00 108 ARG A N 1
ATOM 833 C CA . ARG A 1 108 ? -3.268 11.406 0.950 1.00 82.00 108 ARG A CA 1
ATOM 834 C C . ARG A 1 108 ? -2.584 12.165 2.092 1.00 82.00 108 ARG A C 1
ATOM 836 O O . ARG A 1 108 ? -2.939 13.312 2.341 1.00 82.00 108 ARG A O 1
ATOM 843 N N . PRO A 1 109 ? -1.568 11.587 2.749 1.00 75.06 109 PRO A N 1
ATOM 844 C CA . PRO A 1 109 ? -1.016 12.118 3.998 1.00 75.06 109 PRO A CA 1
ATOM 845 C C . PRO A 1 109 ? -0.034 13.295 3.830 1.00 75.06 109 PRO A C 1
ATOM 847 O O . PRO A 1 109 ? 0.810 13.491 4.698 1.00 75.06 109 PRO A O 1
ATOM 850 N N . TRP A 1 110 ? -0.089 14.055 2.729 1.00 67.00 110 TRP A N 1
ATOM 851 C CA . TRP A 1 110 ? 0.889 15.117 2.433 1.00 67.00 110 TRP A CA 1
ATOM 852 C C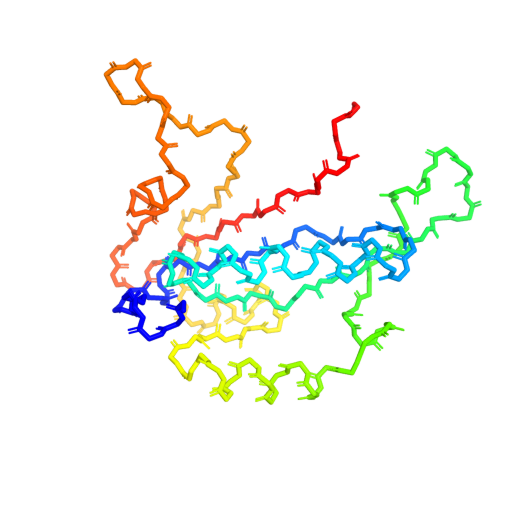 . TRP A 1 110 ? 0.956 16.193 3.521 1.00 67.00 110 TRP A C 1
ATOM 854 O O . TRP A 1 110 ? 2.047 16.646 3.849 1.00 67.00 110 TRP A O 1
ATOM 864 N N . ASP A 1 111 ? -0.186 16.501 4.138 1.00 66.06 111 ASP A N 1
ATOM 865 C CA . ASP A 1 111 ? -0.295 17.406 5.276 1.00 66.06 111 ASP A CA 1
ATOM 866 C C . ASP A 1 111 ? -1.116 16.729 6.373 1.00 66.06 111 ASP A C 1
ATOM 868 O O . ASP A 1 111 ? -2.349 16.773 6.380 1.00 66.06 111 ASP A O 1
ATOM 872 N N . LEU A 1 112 ? -0.436 16.051 7.305 1.00 73.88 112 LEU A N 1
ATOM 873 C CA . LEU A 1 112 ? -1.122 15.486 8.467 1.00 73.88 112 LEU A CA 1
ATOM 874 C C . LEU A 1 112 ? -1.816 16.622 9.244 1.00 73.88 112 LEU A C 1
ATOM 876 O O . LEU A 1 112 ? -1.165 17.632 9.542 1.00 73.88 112 LEU A O 1
ATOM 880 N N . PRO A 1 113 ? -3.111 16.478 9.586 1.00 75.12 113 PRO A N 1
ATOM 881 C CA . PRO A 1 113 ? -3.844 17.513 10.289 1.00 75.12 113 PRO A CA 1
ATOM 882 C C . PRO A 1 113 ? -3.188 17.827 11.633 1.00 75.12 113 PRO A C 1
ATOM 884 O O . PRO A 1 113 ? -2.541 16.979 12.255 1.00 75.12 113 PRO A O 1
ATOM 887 N N . LYS A 1 114 ? -3.360 19.072 12.080 1.00 79.81 114 LYS A N 1
ATOM 888 C CA . LYS A 1 114 ? -2.941 19.496 13.414 1.00 79.81 114 LYS A CA 1
ATOM 889 C C . LYS A 1 114 ? -4.108 19.363 14.378 1.00 79.81 114 LYS A C 1
ATOM 891 O O . LYS A 1 114 ? -5.191 19.870 14.102 1.00 79.81 114 LYS A O 1
ATOM 896 N N . GLU A 1 115 ? -3.862 18.758 15.527 1.00 75.12 115 GLU A N 1
ATOM 897 C CA . GLU A 1 115 ? -4.785 18.751 16.655 1.00 75.12 115 GLU A CA 1
ATOM 898 C C . GLU A 1 115 ? -4.202 19.654 17.745 1.00 75.12 115 GLU A C 1
ATOM 900 O O . GLU A 1 115 ? -3.052 19.492 18.147 1.00 75.12 115 GLU A O 1
ATOM 905 N N . GLN A 1 116 ? -4.955 20.679 18.157 1.00 81.31 116 GLN A N 1
ATOM 906 C CA . GLN A 1 116 ? -4.517 21.661 19.166 1.00 81.31 116 GLN A CA 1
ATOM 907 C C . GLN A 1 116 ? -3.151 22.318 18.859 1.00 81.31 116 GLN A C 1
ATOM 909 O O . GLN A 1 116 ? -2.377 22.644 19.754 1.00 81.31 116 GLN A O 1
ATOM 914 N N . GLY A 1 117 ? -2.838 22.517 17.575 1.00 80.31 117 GLY A N 1
ATOM 915 C CA . GLY A 1 117 ? -1.575 23.114 17.127 1.00 80.31 117 GLY A CA 1
ATOM 916 C C . GLY A 1 117 ? -0.406 22.132 16.980 1.00 80.31 117 GLY A C 1
ATOM 917 O O . GLY A 1 117 ? 0.630 22.523 16.441 1.00 80.31 117 GLY A O 1
ATOM 918 N N . VAL A 1 118 ? -0.576 20.861 17.361 1.00 80.12 118 VAL A N 1
ATOM 919 C CA . VAL A 1 118 ? 0.432 19.799 17.220 1.00 80.12 118 VAL A CA 1
ATOM 920 C C . VAL A 1 118 ? 0.124 18.955 15.987 1.00 80.12 118 VAL A C 1
ATOM 922 O O . VAL A 1 118 ? -1.013 18.540 15.780 1.00 80.12 118 VAL A O 1
ATOM 925 N N . GLN A 1 119 ? 1.128 18.698 15.147 1.00 82.12 119 GLN A N 1
ATOM 926 C CA . GLN A 1 119 ? 0.965 17.810 13.996 1.00 82.12 119 GLN A CA 1
ATOM 927 C C . GLN A 1 119 ? 0.729 16.377 14.475 1.00 82.12 119 GLN A C 1
ATOM 929 O O . GLN A 1 119 ? 1.502 15.854 15.281 1.00 82.12 119 GLN A O 1
ATOM 934 N N . LEU A 1 120 ? -0.334 15.748 13.977 1.00 83.88 120 LEU A N 1
ATOM 935 C CA . LEU A 1 120 ? -0.637 14.367 14.325 1.00 83.88 120 LEU A CA 1
ATOM 936 C C . LEU A 1 120 ? 0.474 13.427 13.859 1.00 83.88 120 LEU A C 1
ATOM 938 O O . LEU A 1 120 ? 1.073 13.615 12.798 1.00 83.88 120 LEU A O 1
ATOM 942 N N . SER A 1 121 ? 0.713 12.369 14.636 1.00 85.06 121 SER A N 1
ATOM 943 C CA . SER A 1 121 ? 1.511 11.250 14.151 1.00 85.06 121 SER A CA 1
ATOM 944 C C . SER A 1 121 ? 0.771 10.547 13.012 1.00 85.06 121 SER A C 1
ATOM 946 O O . SER A 1 121 ? -0.461 10.554 12.936 1.00 85.06 121 SER A O 1
ATOM 948 N N . PHE A 1 122 ? 1.523 9.872 12.144 1.00 80.81 122 PHE A N 1
ATOM 949 C CA . PHE A 1 122 ? 0.927 9.094 11.063 1.00 80.81 122 PHE A CA 1
ATOM 950 C C . PHE A 1 122 ? -0.054 8.027 11.586 1.00 80.81 122 PHE A C 1
ATOM 952 O O . PHE A 1 122 ? -1.111 7.801 10.998 1.00 80.81 122 PHE A O 1
ATOM 959 N N . THR A 1 123 ? 0.259 7.409 12.729 1.00 83.06 123 THR A N 1
ATOM 960 C CA . THR A 1 123 ? -0.610 6.418 13.372 1.00 83.06 123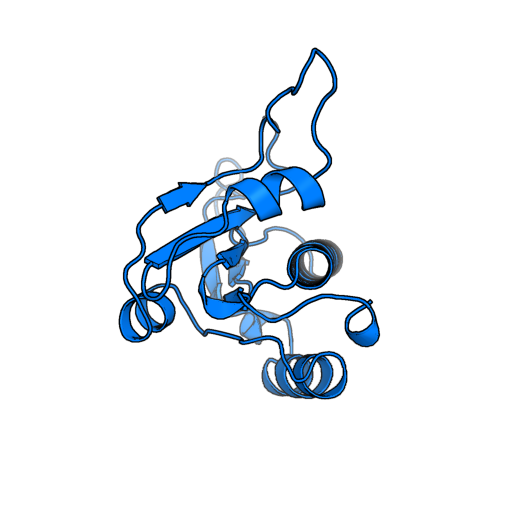 THR A CA 1
ATOM 961 C C . THR A 1 123 ? -1.901 7.027 13.916 1.00 83.06 123 THR A C 1
ATOM 963 O O . THR A 1 123 ? -2.960 6.434 13.721 1.00 83.06 123 THR A O 1
ATOM 966 N N . ALA A 1 124 ? -1.846 8.214 14.527 1.00 84.75 124 ALA A N 1
ATOM 967 C CA . ALA A 1 124 ? -3.033 8.917 15.013 1.00 84.75 124 ALA A CA 1
ATOM 968 C C . ALA A 1 124 ? -3.938 9.359 13.851 1.00 84.75 124 ALA A C 1
ATOM 970 O O . ALA A 1 124 ? -5.144 9.124 13.865 1.00 84.75 124 ALA A O 1
ATOM 971 N N . TRP A 1 125 ? -3.357 9.908 12.782 1.00 84.44 125 TRP A N 1
ATOM 972 C CA . TRP A 1 125 ? -4.112 10.265 11.579 1.00 84.44 125 TRP A CA 1
ATOM 973 C C . TRP A 1 125 ? -4.759 9.051 10.894 1.00 84.44 125 TRP A C 1
ATOM 975 O O . TRP A 1 125 ? -5.901 9.125 10.437 1.00 84.44 125 TRP A O 1
ATOM 985 N N . ALA A 1 126 ? -4.063 7.913 10.841 1.00 84.00 126 ALA A N 1
ATOM 986 C CA . ALA A 1 126 ? -4.619 6.691 10.271 1.00 84.00 126 ALA A CA 1
ATOM 987 C C . ALA A 1 126 ? -5.797 6.146 11.096 1.00 84.00 126 ALA A C 1
ATOM 989 O O . ALA A 1 126 ? -6.743 5.609 10.524 1.00 84.00 126 ALA A O 1
ATOM 990 N N . GLN A 1 127 ? -5.778 6.320 12.423 1.00 84.06 127 GLN A N 1
ATOM 991 C CA . GLN A 1 127 ? -6.911 5.970 13.286 1.00 84.06 127 GLN A CA 1
ATOM 992 C C . GLN A 1 127 ? -8.151 6.816 12.974 1.00 84.06 127 GLN A C 1
ATOM 994 O O . GLN A 1 127 ? -9.236 6.253 12.854 1.00 84.06 127 GLN A O 1
ATOM 999 N N . LEU A 1 128 ? -7.995 8.125 12.748 1.00 83.56 128 LEU A N 1
ATOM 1000 C CA . LEU A 1 128 ? -9.097 9.013 12.336 1.00 83.56 128 LEU A CA 1
ATOM 1001 C C . LEU A 1 128 ? -9.687 8.651 10.965 1.00 83.56 128 LEU A C 1
ATOM 1003 O O . LEU A 1 128 ? -10.805 9.039 10.641 1.00 83.56 128 LEU A O 1
ATOM 1007 N N . ASN A 1 129 ? -8.931 7.916 10.151 1.00 81.75 129 ASN A N 1
ATOM 1008 C CA . ASN A 1 129 ? -9.344 7.456 8.832 1.00 81.75 129 ASN A CA 1
ATOM 1009 C C . ASN A 1 129 ? -10.038 6.089 8.836 1.00 81.75 129 ASN A C 1
ATOM 1011 O O . ASN A 1 129 ? -10.443 5.618 7.768 1.00 81.75 129 ASN A O 1
ATOM 1015 N N . ARG A 1 130 ? -10.188 5.443 9.997 1.00 84.56 130 ARG A N 1
ATOM 1016 C CA . ARG A 1 130 ? -10.938 4.187 10.102 1.00 84.56 130 ARG A CA 1
ATOM 1017 C C . ARG A 1 130 ? -12.427 4.443 9.884 1.00 84.56 130 ARG A C 1
ATOM 1019 O O . ARG A 1 130 ? -12.991 5.394 10.415 1.00 84.56 130 ARG A O 1
ATOM 1026 N N . GLN A 1 131 ? -13.047 3.578 9.089 1.00 80.88 131 GLN A N 1
ATOM 1027 C CA . GLN A 1 131 ? -14.462 3.658 8.7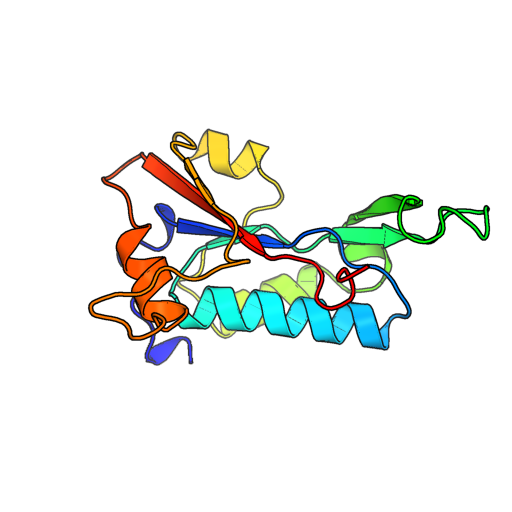31 1.00 80.88 131 GLN A CA 1
ATOM 1028 C C . GLN A 1 131 ? -15.275 2.573 9.438 1.00 80.88 131 GLN A C 1
ATOM 1030 O O . GLN A 1 131 ? -14.724 1.608 9.967 1.00 80.88 131 GLN A O 1
ATOM 1035 N N . ALA A 1 132 ? -16.600 2.722 9.400 1.00 77.06 132 ALA A N 1
ATOM 1036 C CA . ALA A 1 132 ? -17.527 1.668 9.790 1.00 77.06 132 ALA A CA 1
ATOM 1037 C C . ALA A 1 132 ? -17.360 0.407 8.917 1.00 77.06 132 ALA A C 1
ATOM 1039 O O . ALA A 1 132 ? -16.732 0.430 7.855 1.00 77.06 132 ALA A O 1
ATOM 1040 N N . ARG A 1 133 ? -17.962 -0.701 9.364 1.00 71.94 133 ARG A N 1
ATOM 1041 C CA . ARG A 1 133 ? -17.970 -1.977 8.636 1.00 71.94 133 ARG A CA 1
ATOM 1042 C C . ARG A 1 133 ? -18.427 -1.770 7.181 1.00 71.94 133 ARG A C 1
ATOM 1044 O O . ARG A 1 133 ? -19.316 -0.963 6.928 1.00 71.94 133 ARG A O 1
ATOM 1051 N N . ASP A 1 134 ? -17.775 -2.463 6.248 1.00 80.00 134 ASP A N 1
ATOM 1052 C CA . ASP A 1 134 ? -18.038 -2.446 4.793 1.00 80.00 134 ASP A CA 1
ATOM 1053 C C . ASP A 1 134 ? -17.695 -1.144 4.041 1.00 80.00 134 ASP A C 1
ATOM 1055 O O . ASP A 1 134 ? -17.780 -1.098 2.813 1.00 80.00 134 ASP A O 1
ATOM 1059 N N . LYS A 1 135 ? -17.225 -0.111 4.750 1.00 90.56 135 LYS A N 1
ATOM 1060 C CA . LYS A 1 135 ? -16.623 1.091 4.164 1.00 90.56 135 LYS A CA 1
ATOM 1061 C C . LYS A 1 135 ? -15.100 1.023 4.284 1.00 90.56 135 LYS A C 1
ATOM 1063 O O . LYS A 1 135 ? -14.559 0.586 5.305 1.00 90.56 135 LYS A O 1
ATOM 1068 N N . ILE A 1 136 ? -14.412 1.475 3.243 1.00 94.00 136 ILE A N 1
ATOM 1069 C CA . ILE A 1 136 ? -12.957 1.419 3.119 1.00 94.00 136 ILE A CA 1
ATOM 1070 C C . ILE A 1 136 ? -12.403 2.821 2.867 1.00 94.00 136 ILE A C 1
ATOM 1072 O O . ILE A 1 136 ? -12.840 3.520 1.951 1.00 94.00 136 ILE A O 1
ATOM 1076 N N . THR A 1 137 ? -11.401 3.214 3.653 1.00 93.88 137 THR A N 1
ATOM 1077 C CA . THR A 1 137 ? -10.516 4.331 3.315 1.00 93.88 137 THR A CA 1
ATOM 1078 C C . THR A 1 137 ? -9.274 3.796 2.616 1.00 93.88 137 THR A C 1
ATOM 1080 O O . THR A 1 137 ? -8.539 2.984 3.182 1.00 93.88 137 THR A O 1
ATOM 1083 N N . VAL A 1 138 ? -8.992 4.291 1.414 1.00 94.06 138 VAL A N 1
ATOM 1084 C CA . VAL A 1 138 ? -7.719 4.050 0.731 1.00 94.06 138 VAL A CA 1
ATOM 1085 C C . VAL A 1 138 ? -6.761 5.196 1.035 1.00 94.06 138 VAL A C 1
ATOM 1087 O O . VAL A 1 138 ? -6.982 6.337 0.636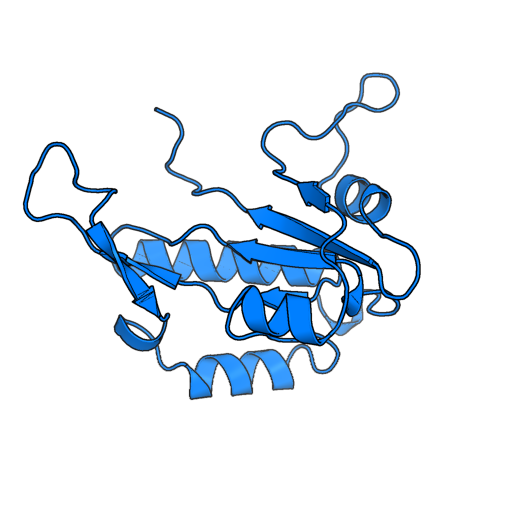 1.00 94.06 138 VAL A O 1
ATOM 1090 N N . ILE A 1 139 ? -5.661 4.892 1.712 1.00 92.38 139 ILE A N 1
ATOM 1091 C CA . ILE A 1 139 ? -4.560 5.820 1.960 1.00 92.38 139 ILE A CA 1
ATOM 1092 C C . ILE A 1 139 ? -3.555 5.666 0.825 1.00 92.38 139 ILE A C 1
ATOM 1094 O O . ILE A 1 139 ? -2.873 4.647 0.740 1.00 92.38 139 ILE A O 1
ATOM 1098 N N . THR A 1 140 ? -3.439 6.672 -0.041 1.00 91.25 140 THR A N 1
ATOM 1099 C CA . THR A 1 140 ? -2.448 6.650 -1.124 1.00 91.25 140 THR A CA 1
ATOM 1100 C C . THR A 1 140 ? -1.160 7.320 -0.671 1.00 91.25 140 THR A C 1
ATOM 1102 O O . THR A 1 140 ? -1.067 8.546 -0.588 1.00 91.25 140 THR A O 1
ATOM 1105 N N . MET A 1 141 ? -0.157 6.495 -0.387 1.00 88.19 141 MET A N 1
ATOM 1106 C CA . MET A 1 141 ? 1.170 6.925 0.014 1.00 88.19 141 MET A CA 1
ATOM 1107 C C . MET A 1 141 ? 1.911 7.570 -1.148 1.00 88.19 141 MET A C 1
ATOM 1109 O O . MET A 1 141 ? 2.057 6.949 -2.207 1.00 88.19 141 MET A O 1
ATOM 1113 N N . PRO A 1 142 ? 2.438 8.780 -0.945 1.00 83.25 142 PRO A N 1
ATOM 1114 C CA . PRO A 1 142 ? 3.141 9.483 -1.992 1.00 83.25 142 PRO A CA 1
ATOM 1115 C C . PRO A 1 142 ? 4.508 8.891 -2.336 1.00 83.25 142 PRO A C 1
ATOM 1117 O O . PRO A 1 142 ? 5.089 8.109 -1.576 1.00 83.25 142 PRO A O 1
ATOM 1120 N N . ARG A 1 143 ? 5.044 9.314 -3.488 1.00 78.31 143 ARG A N 1
ATOM 1121 C CA . ARG A 1 143 ? 6.463 9.147 -3.838 1.00 78.31 143 ARG A CA 1
ATOM 1122 C C . ARG A 1 143 ? 7.306 10.010 -2.898 1.00 78.31 143 ARG A C 1
ATOM 1124 O O . ARG A 1 143 ? 6.963 11.170 -2.688 1.00 78.31 143 ARG A O 1
ATOM 1131 N N . ILE A 1 144 ? 8.394 9.464 -2.352 1.00 68.12 144 ILE A N 1
ATOM 1132 C CA . ILE A 1 144 ? 9.259 10.220 -1.429 1.00 68.12 144 ILE A CA 1
ATOM 1133 C C . ILE A 1 144 ? 9.992 11.330 -2.199 1.00 68.12 144 ILE A C 1
ATOM 1135 O O . ILE A 1 144 ? 10.223 12.414 -1.676 1.00 68.12 144 ILE A O 1
ATOM 1139 N N . THR A 1 145 ? 10.299 11.088 -3.474 1.00 58.72 145 THR A N 1
ATOM 1140 C CA . THR A 1 145 ? 11.099 11.968 -4.339 1.00 58.72 145 THR A CA 1
ATOM 1141 C C . THR A 1 145 ? 10.279 12.915 -5.228 1.00 58.72 145 THR A C 1
ATOM 1143 O O . THR A 1 145 ? 10.798 13.433 -6.211 1.00 58.72 145 THR A O 1
ATOM 1146 N N . GLY A 1 146 ? 9.004 13.158 -4.902 1.00 52.12 146 GLY A N 1
ATOM 1147 C CA . GLY A 1 146 ? 8.075 13.945 -5.729 1.00 52.12 146 GLY A CA 1
ATOM 1148 C C . GLY A 1 146 ? 7.839 15.401 -5.307 1.00 52.12 146 GLY A C 1
ATOM 1149 O O . GLY A 1 146 ? 6.849 15.974 -5.747 1.00 52.12 146 GLY A O 1
ATOM 1150 N N . GLN A 1 147 ? 8.677 15.992 -4.448 1.00 41.34 147 GLN A N 1
ATOM 1151 C CA . GLN A 1 147 ? 8.654 17.441 -4.203 1.00 41.34 147 GLN A CA 1
ATOM 1152 C C . GLN A 1 147 ? 9.431 18.167 -5.309 1.00 41.34 147 GLN A C 1
ATOM 1154 O O . GLN A 1 147 ? 10.602 18.501 -5.135 1.00 41.34 147 GLN A O 1
ATOM 1159 N N . THR A 1 148 ? 8.781 18.393 -6.444 1.00 33.16 148 THR A N 1
ATOM 1160 C CA . THR A 1 148 ? 9.136 19.465 -7.386 1.00 33.16 148 THR A CA 1
ATOM 1161 C C . THR A 1 148 ? 7.860 20.068 -7.922 1.00 33.16 148 THR A C 1
ATOM 1163 O O . THR A 1 148 ? 7.031 19.263 -8.406 1.00 33.16 148 THR A O 1
#

Foldseek 3Di:
DQVPEDQPLQLQEEEEEDAEEDDPVRNVVSQVVSLVLSSNQNHAYEQHWHAQADPDPVCGRPHDIDGPVVRDDPVVVVVVCCVVNVSHHYHPDVVRSVVQAAAPEEAEVPQQDDDPNHRDDSNRSSVVSGDPPRYHYYYYYYHPPPPD

Sequence (148 aa):
MCANTSWADSRNVVVNCAARVGGVGNVRQEFLVCVRQAIEIGASLIRPDIMLRSEGLIEYQNGPVHNMSYLFNLELFDARLRSACPHMPIYNDLAEVERVGEIAKVDRPWDLPKEQGVQLSFTAWAQLNRQARDKITVITMPRITGQT

pLDDT: mean 87.31, std 10.35, range [33.16, 97.06]